Protein AF-M2QH61-F1 (afdb_monomer)

pLDDT: mean 70.69, std 11.57, range [37.72, 86.0]

Radius of gyration: 11.66 Å; Cα contacts (8 Å, |Δi|>4): 39; chains: 1; bounding box: 25×21×36 Å

Structure (mmCIF, N/CA/C/O backbone):
data_AF-M2QH61-F1
#
_entry.id   AF-M2QH61-F1
#
loop_
_atom_site.group_PDB
_atom_site.id
_atom_site.type_symbol
_atom_site.label_atom_id
_atom_site.label_alt_id
_atom_site.label_comp_id
_atom_site.label_asym_id
_atom_site.label_entity_id
_atom_site.label_seq_id
_atom_site.pdbx_PDB_ins_code
_atom_site.Cartn_x
_atom_site.Cartn_y
_atom_site.Cartn_z
_atom_site.occupancy
_atom_site.B_iso_or_equiv
_atom_site.auth_seq_id
_atom_site.auth_comp_id
_atom_site.auth_asym_id
_atom_site.auth_atom_id
_atom_site.pdbx_PDB_model_num
ATOM 1 N N . MET A 1 1 ? 10.675 -0.390 5.329 1.00 48.41 1 MET A N 1
ATOM 2 C CA . MET A 1 1 ? 10.369 0.532 4.209 1.00 48.41 1 MET A CA 1
ATOM 3 C C . MET A 1 1 ? 9.933 -0.263 2.982 1.00 48.41 1 MET A C 1
ATOM 5 O O . MET A 1 1 ? 10.780 -0.815 2.293 1.00 48.41 1 MET A O 1
ATOM 9 N N . LEU A 1 2 ? 8.623 -0.334 2.728 1.00 53.66 2 LEU A N 1
ATOM 10 C CA . LEU A 1 2 ? 8.004 -1.096 1.626 1.00 53.66 2 LEU A CA 1
ATOM 11 C C . LEU A 1 2 ? 8.172 -0.439 0.235 1.00 53.66 2 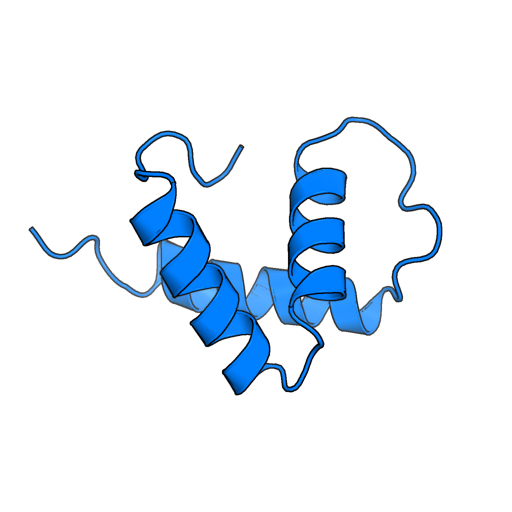LEU A C 1
ATOM 13 O O . LEU A 1 2 ? 7.747 -1.000 -0.763 1.00 53.66 2 LEU A O 1
ATOM 17 N N . LEU A 1 3 ? 8.810 0.737 0.168 1.00 57.84 3 LEU A N 1
ATOM 18 C CA . LEU A 1 3 ? 8.849 1.618 -1.009 1.00 57.84 3 LEU A CA 1
ATOM 19 C C . LEU A 1 3 ? 10.278 1.906 -1.503 1.00 57.84 3 LEU A C 1
ATOM 21 O O . LEU A 1 3 ? 10.519 2.910 -2.164 1.00 57.84 3 LEU A O 1
ATOM 25 N N . ARG A 1 4 ? 11.259 1.061 -1.157 1.00 59.19 4 ARG A N 1
ATOM 26 C CA . ARG A 1 4 ? 12.694 1.350 -1.371 1.00 59.19 4 ARG A CA 1
ATOM 27 C C . ARG A 1 4 ? 13.096 1.514 -2.850 1.00 59.19 4 ARG A C 1
ATOM 29 O O . ARG A 1 4 ? 14.182 2.011 -3.111 1.00 59.19 4 ARG A O 1
ATOM 36 N N . ASN A 1 5 ? 12.228 1.117 -3.784 1.00 64.94 5 ASN A N 1
ATOM 37 C CA . ASN A 1 5 ? 12.476 1.133 -5.227 1.00 64.94 5 ASN A CA 1
ATOM 38 C C . ASN A 1 5 ? 11.549 2.076 -6.015 1.00 64.94 5 ASN A C 1
ATOM 40 O O . ASN A 1 5 ? 11.522 2.011 -7.240 1.00 64.94 5 ASN A O 1
ATOM 44 N N . TRP A 1 6 ? 10.755 2.908 -5.337 1.00 68.69 6 TRP A N 1
ATOM 45 C CA . TRP A 1 6 ? 9.834 3.837 -5.993 1.00 68.69 6 TRP A CA 1
ATOM 46 C C . TRP A 1 6 ? 10.370 5.262 -5.971 1.00 68.69 6 TRP A C 1
ATOM 48 O O . TRP A 1 6 ? 10.903 5.736 -4.967 1.00 68.69 6 TRP A O 1
ATOM 58 N N . THR A 1 7 ? 10.179 5.971 -7.081 1.00 74.88 7 THR A N 1
ATOM 59 C CA . THR A 1 7 ? 10.362 7.426 -7.105 1.00 74.88 7 THR A CA 1
ATOM 60 C C . THR A 1 7 ? 9.283 8.104 -6.255 1.00 74.88 7 THR A C 1
ATOM 62 O O . THR A 1 7 ? 8.183 7.571 -6.093 1.00 74.88 7 THR A O 1
ATOM 65 N N . GLY A 1 8 ? 9.558 9.306 -5.731 1.00 73.31 8 GLY A N 1
ATOM 66 C CA . GLY A 1 8 ? 8.588 10.049 -4.910 1.00 73.31 8 GLY A CA 1
ATOM 67 C C . GLY A 1 8 ? 7.228 10.242 -5.598 1.00 73.31 8 GLY A C 1
ATOM 68 O O . GLY A 1 8 ? 6.191 10.137 -4.950 1.00 73.31 8 GLY A O 1
ATOM 69 N N . ASN A 1 9 ? 7.222 10.411 -6.925 1.00 75.12 9 ASN A N 1
ATOM 70 C CA . ASN A 1 9 ? 5.998 10.514 -7.722 1.00 75.12 9 ASN A CA 1
ATOM 71 C C . ASN A 1 9 ? 5.224 9.191 -7.810 1.00 75.12 9 ASN A C 1
ATOM 73 O O . ASN A 1 9 ? 4.002 9.202 -7.689 1.00 75.12 9 ASN A O 1
ATOM 77 N N . GLN A 1 10 ? 5.910 8.056 -7.986 1.00 73.88 10 GLN A N 1
ATOM 78 C CA . GLN A 1 10 ? 5.268 6.734 -7.997 1.00 73.88 10 GLN A CA 1
ATOM 79 C C . GLN A 1 10 ? 4.682 6.390 -6.627 1.00 73.88 10 GLN A C 1
ATOM 81 O O . GLN A 1 10 ? 3.547 5.926 -6.542 1.00 73.88 10 GLN A O 1
ATOM 86 N N . ALA A 1 11 ? 5.414 6.701 -5.554 1.00 74.75 11 ALA A N 1
ATOM 87 C CA . ALA A 1 11 ? 4.904 6.566 -4.197 1.00 74.75 11 ALA A CA 1
ATOM 88 C C . ALA A 1 11 ? 3.669 7.434 -3.979 1.00 74.75 11 ALA A C 1
ATOM 90 O O . ALA A 1 11 ? 2.641 6.925 -3.546 1.00 74.75 11 ALA A O 1
ATOM 91 N N . PHE A 1 12 ? 3.715 8.712 -4.350 1.00 79.19 12 PHE A N 1
ATOM 92 C CA . PHE A 1 12 ? 2.564 9.594 -4.198 1.00 79.19 12 PHE A CA 1
ATOM 93 C C . PHE A 1 12 ? 1.341 9.126 -5.000 1.00 79.19 12 PHE A C 1
ATOM 95 O O . PHE A 1 12 ? 0.230 9.142 -4.471 1.00 79.19 12 PHE A O 1
ATOM 102 N N . ALA A 1 13 ? 1.529 8.667 -6.241 1.00 82.31 13 ALA A N 1
ATOM 103 C CA . ALA A 1 13 ? 0.446 8.152 -7.076 1.00 82.31 13 ALA A CA 1
ATOM 104 C C . ALA A 1 13 ? -0.242 6.936 -6.437 1.00 82.31 13 ALA A C 1
ATOM 106 O O . ALA A 1 13 ? -1.464 6.933 -6.289 1.00 82.31 13 ALA A O 1
ATOM 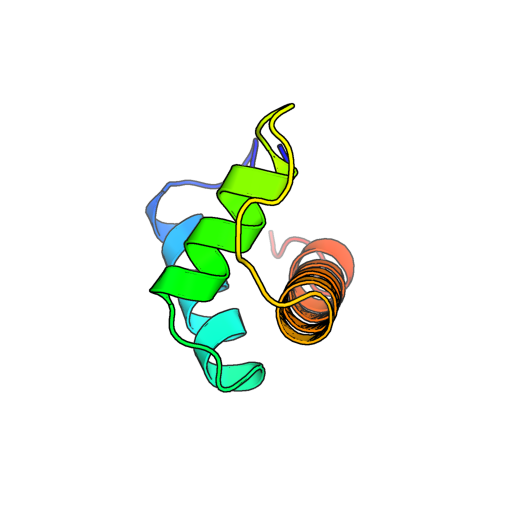107 N N . ALA A 1 14 ? 0.538 5.963 -5.964 1.00 79.75 14 ALA A N 1
ATOM 108 C CA . ALA A 1 14 ? 0.011 4.782 -5.287 1.00 79.75 14 ALA A CA 1
ATOM 109 C C . ALA A 1 14 ? -0.717 5.123 -3.974 1.00 79.75 14 ALA A C 1
ATOM 111 O O . ALA A 1 14 ? -1.761 4.548 -3.677 1.00 79.75 14 ALA A O 1
ATOM 112 N N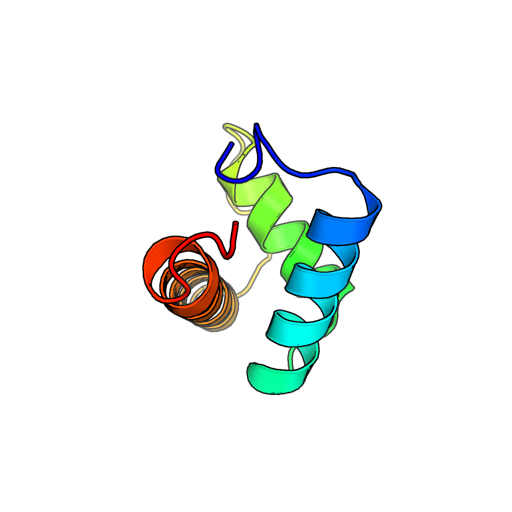 . LEU A 1 15 ? -0.223 6.098 -3.201 1.00 82.50 15 LEU A N 1
ATOM 113 C CA . LEU A 1 15 ? -0.917 6.569 -1.994 1.00 82.50 15 LEU A CA 1
ATOM 114 C C . LEU A 1 15 ? -2.248 7.226 -2.311 1.00 82.50 15 LEU A C 1
ATOM 116 O O . LEU A 1 15 ? -3.226 7.040 -1.587 1.00 82.50 15 LEU A O 1
ATOM 120 N N . ARG A 1 16 ? -2.287 7.989 -3.402 1.00 82.94 16 ARG A N 1
ATOM 121 C CA . 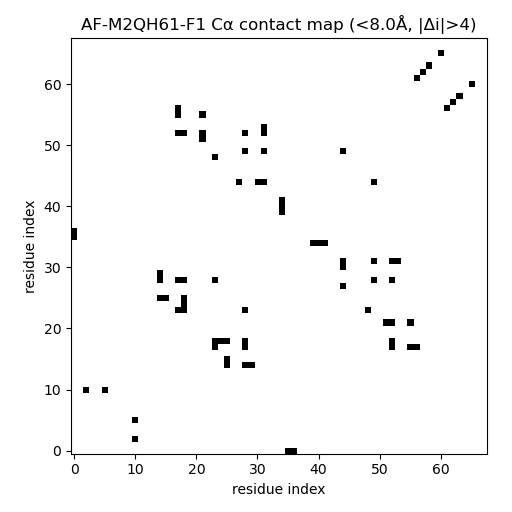ARG A 1 16 ? -3.509 8.629 -3.872 1.00 82.94 16 ARG A CA 1
ATOM 122 C C . ARG A 1 16 ? -4.551 7.599 -4.277 1.00 82.94 16 ARG A C 1
ATOM 124 O O . ARG A 1 16 ? -5.717 7.756 -3.935 1.00 82.94 16 ARG A O 1
ATOM 131 N N . GLU A 1 17 ? -4.129 6.536 -4.947 1.00 83.44 17 GLU A N 1
ATOM 132 C CA . GLU A 1 17 ? -5.004 5.425 -5.308 1.00 83.44 17 GLU A CA 1
ATOM 133 C C . GLU A 1 17 ? -5.539 4.665 -4.087 1.00 83.44 17 GLU A C 1
ATOM 135 O O . GLU A 1 17 ? -6.734 4.371 -4.031 1.00 83.44 17 GLU A O 1
ATOM 140 N N . VAL A 1 18 ? -4.686 4.394 -3.092 1.00 81.56 18 VAL A N 1
ATOM 141 C CA . VAL A 1 18 ? -5.096 3.760 -1.825 1.00 81.56 18 VAL A CA 1
ATOM 142 C C . VAL A 1 18 ? -6.083 4.648 -1.067 1.00 81.56 18 VAL A C 1
ATOM 144 O O . VAL A 1 18 ? -7.110 4.161 -0.607 1.00 81.56 18 VAL A O 1
ATOM 147 N N . SER A 1 19 ? -5.825 5.957 -0.991 1.00 82.31 19 SER A N 1
ATOM 148 C CA . SER A 1 19 ? -6.737 6.939 -0.388 1.00 82.31 19 SER A CA 1
ATOM 149 C C . SER A 1 19 ? -8.113 6.933 -1.063 1.00 82.31 19 SER A C 1
ATOM 151 O O . SER A 1 19 ? -9.135 6.909 -0.378 1.00 82.31 19 SER A O 1
ATOM 153 N N . GLN A 1 20 ? -8.146 6.895 -2.397 1.00 83.38 20 GLN A N 1
ATOM 154 C CA . GLN A 1 20 ? -9.390 6.873 -3.169 1.00 83.38 20 GLN A CA 1
ATOM 155 C C . GLN A 1 20 ? -10.186 5.577 -2.982 1.00 83.38 20 GLN A C 1
ATOM 157 O O . GLN A 1 20 ? -11.408 5.637 -2.887 1.00 83.38 20 GLN A O 1
ATOM 162 N N . HIS A 1 21 ? -9.523 4.421 -2.904 1.00 81.12 21 HIS A N 1
ATOM 163 C CA . HIS A 1 21 ? -10.211 3.136 -2.736 1.00 81.12 21 HIS A CA 1
ATOM 164 C C . HIS A 1 21 ? -10.628 2.839 -1.302 1.00 81.12 21 HIS A C 1
ATOM 166 O O . HIS A 1 21 ? -11.722 2.330 -1.079 1.00 81.12 21 HIS A O 1
ATOM 172 N N . ALA A 1 22 ? -9.783 3.169 -0.328 1.00 76.00 22 ALA A N 1
ATOM 173 C CA . ALA A 1 22 ? -10.120 2.996 1.077 1.00 76.00 22 ALA A CA 1
ATOM 174 C C . ALA A 1 22 ? -11.132 4.050 1.564 1.00 76.00 22 ALA A C 1
ATOM 176 O O . ALA A 1 22 ? -11.665 3.912 2.660 1.00 76.00 22 ALA A O 1
ATOM 177 N N . ASN A 1 23 ? -11.405 5.095 0.766 1.00 83.75 23 ASN A N 1
ATOM 178 C CA . ASN A 1 23 ? -12.161 6.283 1.175 1.00 83.75 23 ASN A CA 1
ATOM 179 C C . ASN A 1 23 ? -11.570 6.938 2.442 1.00 83.75 23 ASN A C 1
ATOM 181 O O . ASN A 1 23 ? -12.277 7.446 3.311 1.00 83.75 23 ASN A O 1
ATOM 185 N N . VAL A 1 24 ? -10.239 6.911 2.545 1.00 83.75 24 VAL A N 1
ATOM 186 C CA . VAL A 1 24 ? -9.469 7.445 3.673 1.00 83.75 24 VAL A CA 1
ATOM 187 C C . VAL A 1 24 ? -8.722 8.683 3.204 1.00 83.75 24 VAL A C 1
ATOM 189 O O . VAL A 1 24 ? -8.222 8.739 2.079 1.00 83.75 24 VAL A O 1
ATOM 192 N N . LYS A 1 25 ? -8.616 9.698 4.064 1.00 86.00 25 LYS A N 1
ATOM 193 C CA . LYS A 1 25 ? -7.881 10.925 3.740 1.00 86.00 25 LYS A CA 1
ATOM 194 C C . LYS A 1 25 ? -6.416 10.602 3.444 1.00 86.00 25 LYS A C 1
ATOM 196 O O . LYS A 1 25 ? -5.780 9.844 4.166 1.00 86.00 25 LYS A O 1
ATOM 201 N N . LEU A 1 26 ? -5.844 11.249 2.429 1.00 79.81 26 LEU A N 1
ATOM 202 C CA . LEU A 1 26 ? -4.445 11.033 2.042 1.00 79.81 26 LEU A CA 1
ATOM 203 C C . LEU A 1 26 ? -3.457 11.285 3.198 1.00 79.81 26 LEU A C 1
ATOM 205 O O . LEU A 1 26 ? -2.426 10.625 3.283 1.00 79.81 26 LEU A O 1
ATOM 209 N N . HIS A 1 27 ? -3.792 12.214 4.098 1.00 80.00 27 HIS A N 1
ATOM 210 C CA . HIS A 1 27 ? -3.019 12.482 5.310 1.00 80.00 27 HIS A CA 1
ATOM 211 C C . HIS A 1 27 ? -2.956 11.267 6.250 1.00 80.00 27 HIS A C 1
ATOM 213 O O . HIS A 1 27 ? -1.870 10.920 6.702 1.00 80.00 27 HIS A O 1
ATOM 219 N N . ASP A 1 28 ? -4.083 10.588 6.477 1.00 78.06 28 ASP A N 1
ATOM 220 C CA . ASP A 1 28 ? -4.155 9.358 7.275 1.00 78.06 28 ASP A CA 1
ATOM 221 C C . ASP A 1 28 ? -3.349 8.227 6.633 1.00 78.06 28 ASP A C 1
ATOM 223 O O . ASP A 1 28 ? -2.565 7.559 7.299 1.00 78.06 28 ASP A O 1
ATOM 227 N N . VAL A 1 29 ? -3.458 8.061 5.311 1.00 78.69 29 VAL A N 1
ATOM 228 C CA . VAL A 1 29 ? -2.666 7.064 4.571 1.00 78.69 29 VAL A CA 1
ATOM 229 C C . VAL A 1 29 ? -1.163 7.325 4.733 1.00 78.69 29 VAL A C 1
ATOM 231 O O . VAL A 1 29 ? -0.390 6.398 4.978 1.00 78.69 29 VAL A O 1
ATOM 234 N N . ALA A 1 30 ? -0.734 8.585 4.626 1.00 78.50 30 ALA A N 1
ATOM 235 C CA . ALA A 1 30 ? 0.661 8.961 4.832 1.00 78.50 30 ALA A CA 1
ATOM 236 C C . ALA A 1 30 ? 1.112 8.705 6.278 1.00 78.50 30 ALA A C 1
ATOM 238 O O . ALA A 1 30 ? 2.204 8.174 6.485 1.00 78.50 30 ALA A O 1
ATOM 239 N N . ALA A 1 31 ? 0.264 9.023 7.260 1.00 77.69 31 ALA A N 1
ATOM 240 C CA . ALA A 1 31 ? 0.528 8.757 8.667 1.00 77.69 31 ALA A CA 1
ATOM 241 C C . ALA A 1 31 ? 0.715 7.252 8.922 1.00 77.69 31 ALA A C 1
ATOM 243 O O . ALA A 1 31 ? 1.725 6.870 9.506 1.00 77.69 31 ALA A O 1
ATOM 244 N N . VAL A 1 32 ? -0.159 6.390 8.383 1.00 75.75 32 VAL A N 1
ATOM 245 C CA . VAL A 1 32 ? -0.050 4.921 8.508 1.00 75.75 32 VAL A CA 1
ATOM 246 C C . VAL A 1 32 ? 1.285 4.417 7.970 1.00 75.75 32 VAL A C 1
ATOM 248 O O . VAL A 1 32 ? 1.933 3.578 8.593 1.00 75.75 32 VAL A O 1
ATOM 251 N N . ILE A 1 33 ? 1.733 4.924 6.821 1.00 74.44 33 ILE A N 1
ATOM 252 C CA . ILE A 1 33 ? 2.992 4.472 6.214 1.00 74.44 33 ILE A CA 1
ATOM 253 C C . ILE A 1 33 ? 4.210 4.968 6.975 1.00 74.44 33 ILE A C 1
ATOM 255 O O . ILE A 1 33 ? 5.173 4.212 7.135 1.00 74.44 33 ILE A O 1
ATOM 259 N N . VAL A 1 34 ? 4.188 6.217 7.436 1.00 73.94 34 VAL A N 1
ATOM 260 C CA . VAL A 1 34 ? 5.265 6.765 8.264 1.00 73.94 34 VAL A CA 1
ATOM 261 C C . VAL A 1 34 ? 5.343 5.993 9.580 1.00 73.94 34 VAL A C 1
ATOM 263 O O . VAL A 1 34 ? 6.432 5.555 9.940 1.00 73.94 34 VAL A O 1
ATOM 266 N N . SER A 1 35 ? 4.210 5.721 10.230 1.00 71.31 35 SER A N 1
ATOM 267 C CA . SER A 1 35 ? 4.132 4.893 11.440 1.00 71.31 35 SER A CA 1
ATOM 268 C C . SER A 1 35 ? 4.572 3.448 11.200 1.00 71.31 35 SER A C 1
ATOM 270 O O . SER A 1 35 ? 5.268 2.884 12.030 1.00 71.31 35 SER A O 1
ATOM 272 N N . ALA A 1 36 ? 4.264 2.848 10.048 1.00 71.00 36 ALA A N 1
ATOM 273 C CA . ALA A 1 36 ? 4.757 1.513 9.694 1.00 71.00 36 ALA A CA 1
ATOM 274 C C . ALA A 1 36 ? 6.271 1.482 9.388 1.00 71.00 36 ALA A C 1
ATOM 276 O O . ALA A 1 36 ? 6.892 0.416 9.389 1.00 71.00 36 ALA A O 1
ATOM 277 N N . GLY A 1 37 ? 6.867 2.632 9.058 1.00 65.06 37 GLY A N 1
ATOM 278 C CA . GLY A 1 37 ? 8.294 2.787 8.766 1.00 65.06 37 GLY A CA 1
ATOM 279 C C . GLY A 1 37 ? 9.136 3.286 9.942 1.00 65.06 37 GLY A C 1
ATOM 280 O O . GLY A 1 37 ? 10.356 3.114 9.910 1.00 65.06 37 GLY A O 1
ATOM 281 N N . ALA A 1 38 ? 8.511 3.890 10.951 1.00 63.62 38 ALA A N 1
ATOM 282 C CA . ALA A 1 38 ? 9.151 4.405 12.150 1.00 63.62 38 ALA A CA 1
ATOM 283 C C . ALA A 1 38 ? 8.973 3.413 13.314 1.00 63.62 38 ALA A C 1
ATOM 285 O O . ALA A 1 38 ? 7.884 2.886 13.500 1.00 63.62 38 ALA A O 1
ATOM 286 N N . PRO A 1 39 ? 9.995 3.173 14.152 1.00 55.06 39 PRO A N 1
ATOM 287 C CA . PRO A 1 39 ? 9.870 2.331 15.347 1.00 55.06 39 PRO A CA 1
ATOM 288 C C . PRO A 1 39 ? 9.072 3.000 16.490 1.00 55.06 39 PRO A C 1
ATOM 290 O O . PRO A 1 39 ? 9.305 2.697 17.656 1.00 55.06 39 PRO A O 1
ATOM 293 N N . ALA A 1 40 ? 8.172 3.939 16.184 1.00 55.03 40 ALA A N 1
ATOM 294 C CA . ALA A 1 40 ? 7.420 4.708 17.170 1.00 55.03 40 ALA A CA 1
ATOM 295 C C . ALA A 1 40 ? 5.988 4.175 17.318 1.00 55.03 40 ALA A C 1
ATOM 297 O O . ALA A 1 40 ? 5.330 3.870 16.325 1.00 55.03 40 ALA A O 1
ATOM 298 N N . GLU A 1 41 ? 5.532 4.100 18.573 1.00 52.75 41 GLU A N 1
ATOM 299 C CA . GLU A 1 41 ? 4.166 3.761 18.989 1.00 52.75 41 GLU A CA 1
ATOM 300 C C . GLU A 1 41 ? 3.108 4.414 1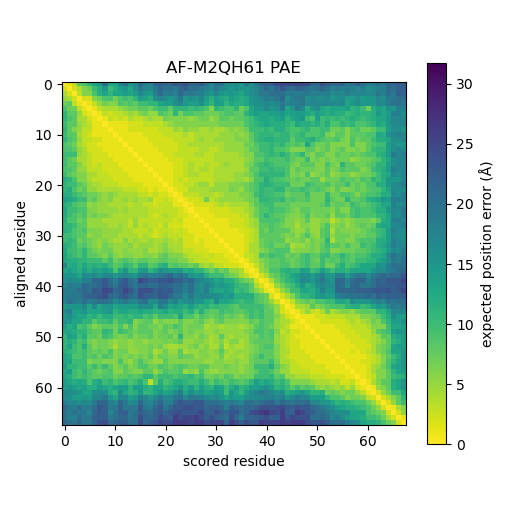8.077 1.00 52.75 41 GLU A C 1
ATOM 302 O O . GLU A 1 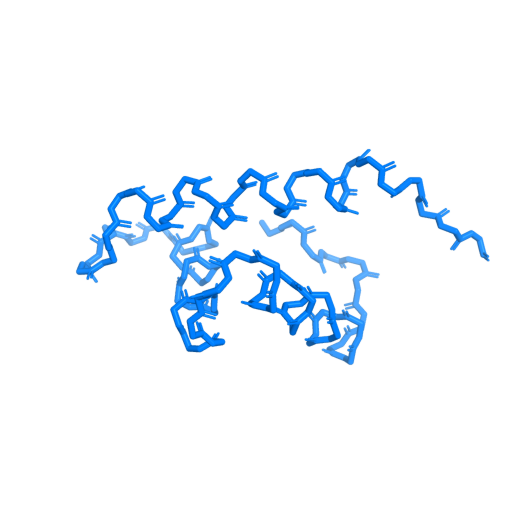41 ? 3.201 5.625 17.823 1.00 52.75 41 GLU A O 1
ATOM 307 N N . PRO A 1 42 ? 2.102 3.653 17.596 1.00 55.62 42 PRO A N 1
ATOM 308 C CA . PRO A 1 42 ? 1.050 4.149 16.713 1.00 55.62 42 PRO A CA 1
ATOM 309 C C . PRO A 1 42 ? 0.178 5.163 17.462 1.00 55.62 42 PRO A C 1
ATOM 311 O O . PRO A 1 42 ? -0.853 4.847 18.048 1.00 55.62 42 PRO A O 1
ATOM 314 N N . SER A 1 43 ? 0.627 6.413 17.480 1.00 58.31 43 SER A N 1
ATOM 315 C CA . SER A 1 43 ? -0.021 7.491 18.213 1.00 58.31 43 SER A CA 1
ATOM 316 C C . SER A 1 43 ? -1.190 8.017 17.387 1.00 58.31 43 SER A C 1
ATOM 318 O O . SER A 1 43 ? -1.009 8.827 16.482 1.00 58.31 43 SER A O 1
ATOM 320 N N . GLY A 1 44 ? -2.395 7.540 17.699 1.00 63.50 44 GLY A N 1
ATOM 321 C CA . GLY A 1 44 ? -3.647 8.188 17.302 1.00 63.50 44 GLY A CA 1
ATOM 322 C C . GLY A 1 44 ? -4.217 7.822 15.931 1.00 63.50 44 GLY A C 1
ATOM 323 O O . GLY A 1 44 ? -5.215 8.425 15.544 1.00 63.50 44 GLY A O 1
ATOM 324 N N . ILE A 1 45 ? -3.639 6.856 15.212 1.00 67.06 45 ILE A N 1
ATOM 325 C CA . ILE A 1 45 ? -4.273 6.321 14.001 1.00 67.06 45 ILE A CA 1
ATOM 326 C C . ILE A 1 45 ? -5.210 5.190 14.400 1.00 67.06 45 ILE A C 1
ATOM 328 O O . ILE A 1 45 ? -4.812 4.259 15.102 1.00 67.06 45 ILE A O 1
ATOM 332 N N . ASP A 1 46 ? -6.449 5.271 13.929 1.00 75.19 46 ASP A N 1
ATOM 333 C CA . ASP A 1 46 ? -7.430 4.218 14.121 1.00 75.19 46 ASP A CA 1
ATOM 334 C C . ASP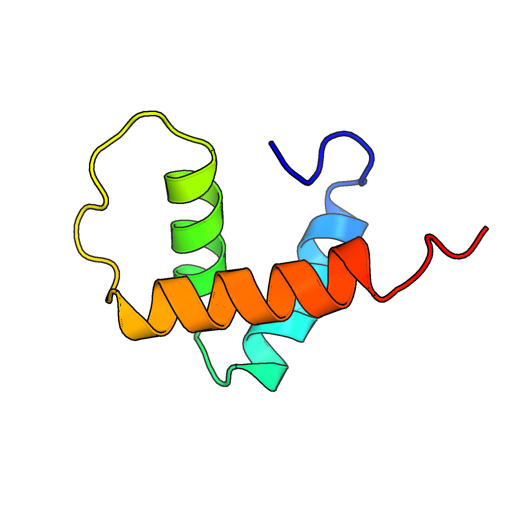 A 1 46 ? -6.910 2.874 13.568 1.00 75.19 46 ASP A C 1
ATOM 336 O O . ASP A 1 46 ? -6.312 2.787 12.485 1.00 75.19 46 ASP A O 1
ATOM 340 N N . GLN A 1 47 ? -7.082 1.815 14.358 1.00 75.19 47 GLN A N 1
ATOM 341 C CA . GLN A 1 47 ? -6.539 0.499 14.041 1.00 75.19 47 GLN A CA 1
ATOM 342 C C . GLN A 1 47 ? -7.227 -0.118 12.816 1.00 75.19 47 GLN A C 1
ATOM 344 O O . GLN A 1 47 ? -6.565 -0.801 12.031 1.00 75.19 47 GLN A O 1
ATOM 349 N N . GLU A 1 48 ? -8.518 0.147 12.618 1.00 76.12 48 GLU A N 1
ATOM 350 C CA . GLU A 1 48 ? -9.287 -0.319 11.463 1.00 76.12 48 GLU A CA 1
ATOM 351 C C . GLU A 1 48 ? -8.803 0.384 10.189 1.00 76.12 48 GLU A C 1
ATOM 353 O O . GLU A 1 48 ? -8.473 -0.277 9.200 1.00 76.12 48 GLU A O 1
ATOM 358 N N . VAL A 1 49 ? -8.605 1.705 10.257 1.00 74.56 49 VAL A N 1
ATOM 359 C CA . VAL A 1 49 ? -8.025 2.504 9.160 1.00 74.56 49 VAL A CA 1
ATOM 360 C C . VAL A 1 49 ? -6.619 2.015 8.807 1.00 74.56 49 VAL A C 1
ATOM 362 O O . VAL A 1 49 ? -6.287 1.829 7.634 1.00 74.56 49 VAL A O 1
ATOM 365 N N . SER A 1 50 ? -5.793 1.741 9.817 1.00 75.94 50 SER A N 1
ATOM 366 C CA . SER A 1 50 ? -4.431 1.233 9.627 1.00 75.94 50 SER A CA 1
ATOM 367 C C . SER A 1 50 ? -4.419 -0.129 8.933 1.00 75.94 50 SER A C 1
ATOM 369 O O . SER A 1 50 ? -3.645 -0.349 7.998 1.00 75.94 50 SER A O 1
ATOM 371 N N . GLN A 1 51 ? -5.290 -1.047 9.355 1.00 79.62 51 GLN A N 1
ATOM 372 C CA . GLN A 1 51 ? -5.400 -2.373 8.749 1.00 79.62 51 GLN A CA 1
ATOM 373 C C . GLN A 1 51 ? -5.924 -2.306 7.315 1.00 79.62 51 GLN A C 1
ATOM 375 O O . GLN A 1 51 ? -5.378 -2.987 6.445 1.00 79.62 51 GLN A O 1
ATOM 380 N N . GLN A 1 52 ? -6.917 -1.460 7.046 1.00 80.88 52 GLN A N 1
ATOM 381 C CA . GLN A 1 52 ? -7.474 -1.277 5.708 1.00 80.88 52 GLN A CA 1
ATOM 382 C C . GLN A 1 52 ? -6.434 -0.699 4.738 1.00 80.88 52 GLN A C 1
ATOM 384 O O . GLN A 1 52 ? -6.257 -1.220 3.635 1.00 80.88 52 GLN A O 1
ATOM 389 N N . VAL A 1 53 ? -5.682 0.319 5.166 1.00 78.00 53 VAL A N 1
ATOM 390 C CA . VAL A 1 53 ? -4.604 0.920 4.368 1.00 78.00 53 VAL A CA 1
ATOM 391 C C . VAL A 1 53 ? -3.480 -0.085 4.108 1.00 78.00 53 VAL A C 1
ATOM 393 O O . VAL A 1 53 ? -3.017 -0.198 2.973 1.00 78.00 53 VAL A O 1
ATOM 396 N N . LEU A 1 54 ? -3.058 -0.859 5.114 1.00 77.19 54 LEU A N 1
ATOM 397 C CA . LEU A 1 54 ? -2.032 -1.896 4.941 1.00 77.19 54 LEU A CA 1
ATOM 398 C C . LEU A 1 54 ? -2.502 -3.051 4.048 1.00 77.19 54 LEU A C 1
ATOM 400 O O . LEU A 1 54 ? -1.697 -3.599 3.293 1.00 77.19 54 LEU A O 1
ATOM 404 N N . HIS A 1 55 ? -3.782 -3.417 4.113 1.00 80.88 55 HIS A N 1
ATOM 405 C CA . HIS A 1 55 ? -4.380 -4.429 3.248 1.00 80.88 55 HIS A CA 1
ATOM 406 C C . HIS A 1 55 ? -4.415 -3.965 1.786 1.00 80.88 55 HIS A C 1
ATOM 408 O O . HIS A 1 55 ? -3.915 -4.675 0.916 1.00 80.88 55 HIS A O 1
ATOM 414 N N . GLU A 1 56 ? -4.897 -2.749 1.519 1.00 77.06 56 GLU A N 1
ATOM 415 C CA . GLU A 1 56 ? -4.894 -2.157 0.173 1.00 77.06 56 GLU A CA 1
ATOM 416 C C . GLU A 1 56 ? -3.475 -1.964 -0.372 1.00 77.06 56 GLU A C 1
ATOM 418 O O . GLU A 1 56 ? -3.200 -2.291 -1.528 1.00 77.06 56 GLU A O 1
ATOM 423 N N . LEU A 1 57 ? -2.539 -1.498 0.462 1.00 76.00 57 LEU A N 1
ATOM 424 C CA . LEU A 1 57 ? -1.124 -1.417 0.097 1.00 76.00 57 LEU A CA 1
ATOM 425 C C . LEU A 1 57 ? -0.572 -2.794 -0.256 1.00 76.00 57 LEU A C 1
ATOM 427 O O . LEU A 1 57 ? 0.119 -2.928 -1.257 1.00 76.00 57 LEU A O 1
ATOM 431 N N . ARG A 1 58 ? -0.880 -3.833 0.523 1.00 75.31 58 ARG A N 1
ATOM 432 C CA . ARG A 1 58 ? -0.439 -5.198 0.229 1.00 75.31 58 ARG A CA 1
ATOM 433 C C . ARG A 1 58 ? -1.028 -5.697 -1.089 1.00 75.31 58 ARG A C 1
ATOM 435 O O . ARG A 1 58 ? -0.280 -6.223 -1.903 1.00 75.31 58 ARG A O 1
ATOM 442 N N . LEU A 1 59 ? -2.319 -5.496 -1.335 1.00 76.44 59 LEU A N 1
ATOM 443 C CA . LEU A 1 59 ? -2.958 -5.900 -2.588 1.00 76.44 59 LEU A CA 1
ATOM 444 C C . LEU A 1 59 ? -2.363 -5.182 -3.803 1.00 76.44 59 LEU A C 1
ATOM 446 O O . LEU A 1 59 ? -2.122 -5.813 -4.824 1.00 76.44 59 LEU A O 1
ATOM 450 N N . ARG A 1 60 ? 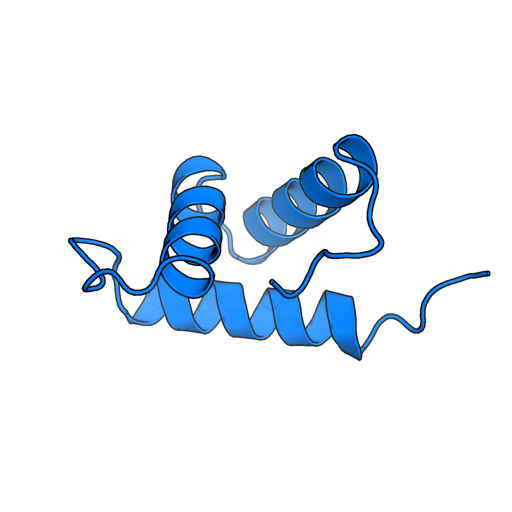-2.063 -3.887 -3.700 1.00 70.06 60 ARG A N 1
ATOM 451 C CA . ARG A 1 60 ? -1.541 -3.110 -4.836 1.00 70.06 60 ARG A CA 1
ATOM 452 C C . ARG A 1 60 ? -0.034 -3.216 -5.016 1.00 70.06 60 ARG A C 1
ATOM 454 O O . ARG A 1 60 ? 0.434 -3.150 -6.140 1.00 70.06 60 ARG A O 1
ATOM 461 N N . VAL A 1 61 ? 0.728 -3.381 -3.938 1.00 65.75 61 VAL A N 1
ATOM 462 C CA . VAL A 1 61 ? 2.198 -3.481 -3.986 1.00 65.75 61 VAL A CA 1
ATOM 463 C C . VAL A 1 61 ? 2.660 -4.923 -4.212 1.00 65.75 61 VAL A C 1
ATOM 465 O O . VAL A 1 61 ? 3.686 -5.126 -4.853 1.00 65.75 61 VAL A O 1
ATOM 468 N N . LEU A 1 62 ? 1.934 -5.928 -3.700 1.00 62.59 62 LEU A N 1
ATOM 469 C CA . LEU A 1 62 ? 2.262 -7.351 -3.896 1.00 62.59 62 LEU A CA 1
ATOM 470 C C . LEU A 1 62 ? 1.376 -8.044 -4.943 1.00 62.59 62 LEU A C 1
ATOM 472 O O . LEU A 1 62 ? 1.793 -9.068 -5.476 1.00 62.59 62 LEU A O 1
ATOM 476 N N . GLY A 1 63 ? 0.179 -7.523 -5.236 1.00 54.56 63 GLY A N 1
ATOM 477 C CA . GLY A 1 63 ? -0.733 -8.080 -6.246 1.00 54.56 63 GLY A CA 1
ATOM 478 C C . GLY A 1 63 ? -0.595 -7.452 -7.636 1.00 54.56 63 GLY A C 1
ATOM 479 O O . GLY A 1 63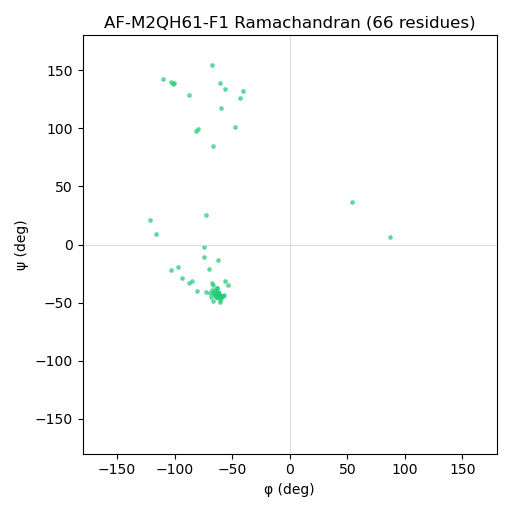 ? -0.775 -8.157 -8.627 1.00 54.56 63 GLY A O 1
ATOM 480 N N . SER A 1 64 ? -0.189 -6.181 -7.748 1.00 50.00 64 SER A N 1
ATOM 481 C CA . SER A 1 64 ? 0.343 -5.677 -9.017 1.00 50.00 64 SER A CA 1
ATOM 482 C C . SER A 1 64 ? 1.785 -6.137 -9.118 1.00 50.00 64 SER A C 1
ATOM 484 O O . SER A 1 64 ? 2.685 -5.541 -8.524 1.00 50.00 64 SER A O 1
ATOM 486 N N . GLY A 1 65 ? 2.009 -7.213 -9.876 1.00 46.66 65 GLY A N 1
ATOM 487 C CA . GLY A 1 65 ? 3.327 -7.480 -10.430 1.00 46.66 65 GLY A CA 1
ATOM 488 C C . GLY A 1 65 ? 3.881 -6.165 -10.967 1.00 46.66 65 GLY A C 1
ATOM 489 O O . GLY A 1 65 ? 3.184 -5.460 -11.697 1.00 46.66 65 GLY A O 1
ATOM 490 N N . PHE A 1 66 ? 5.080 -5.805 -10.512 1.00 51.47 66 PHE A N 1
ATOM 491 C CA . PHE A 1 66 ? 5.827 -4.662 -11.009 1.00 51.47 66 PHE A CA 1
ATOM 492 C C . PHE A 1 66 ? 5.812 -4.728 -12.538 1.00 51.47 66 PHE A C 1
ATOM 494 O O . PHE A 1 66 ? 6.515 -5.545 -13.133 1.00 51.47 66 PHE A O 1
ATOM 501 N N . GLY A 1 67 ? 4.944 -3.923 -13.151 1.00 42.06 67 GLY A N 1
ATOM 502 C CA . GLY A 1 67 ? 4.918 -3.731 -14.587 1.00 42.06 67 GLY A CA 1
ATOM 503 C C . GLY A 1 67 ? 6.274 -3.173 -14.984 1.00 42.06 67 GLY A C 1
ATOM 504 O O . GLY A 1 67 ? 6.678 -2.124 -14.480 1.00 42.06 67 GLY A O 1
ATOM 505 N N . THR A 1 68 ? 6.970 -3.960 -15.794 1.00 37.72 68 THR A N 1
ATOM 506 C CA . THR A 1 68 ? 8.215 -3.649 -16.498 1.00 37.72 68 THR A CA 1
ATOM 507 C C . THR A 1 68 ? 8.162 -2.313 -17.216 1.00 37.72 68 THR A C 1
ATOM 509 O O . THR A 1 68 ? 7.109 -2.056 -17.845 1.00 37.72 68 THR A O 1
#

Foldseek 3Di:
DLCPPDDPVRVLVLLVVLCVVLVHDSVLLVLLVVPVVDPDDSPPRDPVSSVSSVVSCCCCSVVPDPDD

Secondary structure (DSSP, 8-state):
-TTTT--HHHHHHHHHHHHHHHT--HHHHHHHHHHHHSSS---S--HHHHHHHHHHHHHHHHSS----

Solvent-accessible surface area (backbone atoms only — not comparable to full-atom values): 4176 Å² total; per-residue (Å²): 112,98,58,85,88,55,54,74,66,58,48,50,53,54,49,51,53,47,18,65,71,70,73,41,59,56,68,58,54,51,48,46,52,50,42,73,58,41,102,53,79,79,80,85,66,55,66,68,61,44,51,52,50,52,50,49,46,44,48,54,66,70,62,43,70,82,80,126

Mean predicted aligned error: 9.5 Å

InterPro domains:
  IPR005561 ANTAR domain [PF03861] (1-34)
  IPR005561 ANTAR domain [PS50921] (1-34)
  IPR036388 Winged helix-like DNA-binding domain superfamily [G3DSA:1.10.10.10] (1-39)

Nearest PDB structures (foldseek):
  5gpe-assembly1_A  TM=4.475E-01  e=6.515E+00  Cupriavidus metallidurans CH34

Sequence (68 aa):
MLLRNWTGNQAFAALREVSQHANVKLHDVAAVIVSAGAPAEPSGIDQEVSQQVLHELRLRVLGSGFGT

Organism: NCBI:txid1238180